Protein AF-A0A5C9EYQ1-F1 (afdb_monomer)

Nearest PDB structures (foldseek):
  6jx6-assembly1_A  TM=3.756E-01  e=1.906E+00  Homo sapiens
  8e2i-assembly1_F  TM=3.571E-01  e=3.758E+00  Homo sapiens
  8auw-assembly1_D  TM=3.024E-01  e=5.140E+00  Homo sapiens
  1i4d-assembly1_B  TM=2.210E-01  e=8.223E+00  Homo sapiens

pLDDT: mean 78.51, std 12.23, range [44.62, 94.31]

Secondary structure (DSSP, 8-state):
--HHHHHHHHHHHHHHHHHHHHHHHHHHHHHHHHS---HHHHHHHHHHHHHHHHHHHHHHHHHHHHHTS-TT-HHHHHHHHHHHHHHHHHHHHHHHHHHHHHHH---HHHHHHHHHHHHHHHHHHHHHHHHHHHHHHHHHHHHTT-

Mean predicted aligned error: 7.82 Å

Foldseek 3Di:
DPLVVLLCLLLVLLVVLLVLLVVLLVCLVVCVVPVVPPPVLSVVSNVLSVVSNVLSVVSNVLSVVLVPDPPVPPVVNLVSLVVVLVSLVVVVVSLVVLVVSLVVDPPPVSNVSSVVSSVSNVVSNVSSVVVNVVSVVVVVVVVVVD

Solvent-accessible surface area (backbone atoms only — not comparable to full-atom values): 7963 Å² total; per-residue (Å²): 128,56,74,64,59,48,43,52,50,53,40,53,51,26,52,49,47,31,53,53,24,51,51,49,38,54,48,36,56,51,37,42,73,74,67,68,40,56,66,68,58,36,48,52,54,40,53,52,26,50,50,46,35,54,54,24,52,48,51,38,53,57,49,55,52,57,72,72,53,66,84,87,47,62,72,57,56,56,54,54,52,50,50,54,48,54,54,45,63,65,47,52,63,50,51,55,52,52,53,56,53,52,75,72,54,87,52,66,69,60,42,52,55,53,51,51,45,51,52,52,51,51,51,52,47,52,55,46,52,53,50,47,51,53,52,56,53,54,53,54,60,60,66,76,75,114

Structure (mmCIF, N/CA/C/O backbone):
data_AF-A0A5C9EYQ1-F1
#
_entry.id   AF-A0A5C9EYQ1-F1
#
loop_
_atom_site.group_PDB
_atom_site.id
_atom_site.type_symbol
_atom_site.label_atom_id
_atom_site.label_alt_id
_atom_site.label_comp_id
_atom_site.label_asym_id
_atom_site.label_entity_id
_atom_site.label_seq_id
_atom_site.pdbx_PDB_ins_code
_atom_site.Cartn_x
_atom_site.Cartn_y
_atom_site.Cartn_z
_atom_site.occupancy
_atom_site.B_iso_or_equiv
_atom_site.auth_seq_id
_atom_site.auth_comp_id
_atom_site.auth_asym_id
_atom_site.auth_atom_id
_atom_site.pdbx_PDB_model_num
ATOM 1 N N . MET A 1 1 ? -14.417 -11.150 14.138 1.00 61.56 1 MET A N 1
ATOM 2 C CA . MET A 1 1 ? -12.998 -10.825 14.278 1.00 61.56 1 MET A CA 1
ATOM 3 C C . MET A 1 1 ? -12.874 -10.104 15.589 1.00 61.56 1 MET A C 1
ATOM 5 O O . MET A 1 1 ? -13.655 -9.184 15.842 1.00 61.56 1 MET A O 1
ATOM 9 N N . GLU A 1 2 ? -12.028 -10.625 16.456 1.00 71.62 2 GLU A N 1
ATOM 10 C CA . GLU A 1 2 ? -11.689 -9.948 17.701 1.00 71.62 2 GLU A CA 1
ATOM 11 C C . GLU A 1 2 ? -10.887 -8.677 17.379 1.00 71.62 2 GLU A C 1
ATOM 13 O O . GLU A 1 2 ? -10.361 -8.524 16.273 1.00 71.62 2 GLU A O 1
ATOM 18 N N . ALA A 1 3 ? -10.863 -7.706 18.297 1.00 69.50 3 ALA A N 1
ATOM 19 C CA . ALA A 1 3 ? -10.185 -6.433 18.041 1.00 69.50 3 ALA A CA 1
ATOM 20 C C . ALA A 1 3 ? -8.682 -6.634 17.779 1.00 69.50 3 ALA A C 1
ATOM 22 O O . ALA A 1 3 ? -8.123 -5.944 16.929 1.00 69.50 3 ALA A O 1
ATOM 23 N N . ASP A 1 4 ? -8.077 -7.614 18.447 1.00 74.25 4 ASP A N 1
ATOM 24 C CA . ASP A 1 4 ? -6.663 -7.955 18.305 1.00 74.25 4 ASP A CA 1
ATOM 25 C C . ASP A 1 4 ? -6.377 -8.595 16.935 1.00 74.25 4 ASP A C 1
ATOM 27 O O . ASP A 1 4 ? -5.466 -8.161 16.234 1.00 74.25 4 ASP A O 1
ATOM 31 N N . GLU A 1 5 ? -7.232 -9.520 16.476 1.00 80.81 5 GLU A N 1
ATOM 32 C CA . GLU A 1 5 ? -7.139 -10.120 15.134 1.00 80.81 5 GLU A CA 1
ATOM 33 C C . GLU A 1 5 ? -7.253 -9.068 14.014 1.00 80.81 5 GLU A C 1
ATOM 35 O O . GLU A 1 5 ? -6.543 -9.141 13.011 1.00 80.81 5 GLU A O 1
ATOM 40 N N . PHE A 1 6 ? -8.133 -8.066 14.170 1.00 83.38 6 PHE A N 1
ATOM 41 C CA . PHE A 1 6 ? -8.243 -6.950 13.219 1.00 83.38 6 PHE A CA 1
ATOM 42 C C . PHE A 1 6 ? -6.945 -6.150 13.148 1.00 83.38 6 PHE A C 1
ATOM 44 O O . PHE A 1 6 ? -6.462 -5.850 12.057 1.00 83.38 6 PHE A O 1
ATOM 51 N N . GLN A 1 7 ? -6.390 -5.806 14.311 1.00 82.94 7 GLN A N 1
ATOM 52 C CA . GLN A 1 7 ? -5.175 -5.008 14.398 1.00 82.94 7 GLN A CA 1
ATOM 53 C C . GLN A 1 7 ? -3.987 -5.738 13.778 1.00 82.94 7 GLN A C 1
ATOM 55 O O . GLN A 1 7 ? -3.274 -5.156 12.963 1.00 82.94 7 GLN A O 1
ATOM 60 N N . GLU A 1 8 ? -3.794 -7.011 14.121 1.00 87.00 8 GLU A N 1
ATOM 61 C CA . GLU A 1 8 ? -2.726 -7.827 13.548 1.00 87.00 8 GLU A CA 1
ATOM 62 C C . GLU A 1 8 ? -2.872 -7.953 12.032 1.00 87.00 8 GLU A C 1
ATOM 64 O O . GLU A 1 8 ? -1.889 -7.788 11.307 1.00 87.00 8 GLU A O 1
ATOM 69 N N . ALA A 1 9 ? -4.094 -8.160 11.532 1.00 87.81 9 ALA A N 1
ATOM 70 C CA . ALA A 1 9 ? -4.353 -8.241 10.101 1.00 87.81 9 ALA A CA 1
ATOM 71 C C . ALA A 1 9 ? -4.033 -6.920 9.382 1.00 87.81 9 ALA A C 1
ATOM 73 O O . ALA A 1 9 ? -3.313 -6.937 8.390 1.00 87.81 9 ALA A O 1
ATOM 74 N N . VAL A 1 10 ? -4.498 -5.770 9.885 1.00 90.06 10 VAL A N 1
ATOM 75 C CA . VAL A 1 10 ? -4.237 -4.460 9.257 1.00 90.06 10 VAL A CA 1
ATOM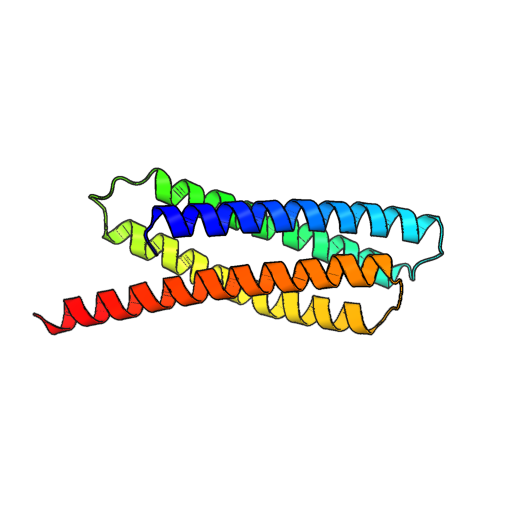 76 C C . VAL A 1 10 ? -2.753 -4.099 9.303 1.00 90.06 10 VAL A C 1
ATOM 78 O O . VAL A 1 10 ? -2.201 -3.657 8.293 1.00 90.06 10 VAL A O 1
ATOM 81 N N . VAL A 1 11 ? -2.082 -4.318 10.438 1.00 90.50 11 VAL A N 1
ATOM 82 C CA . VAL A 1 11 ? -0.651 -4.010 10.590 1.00 90.50 11 VAL A CA 1
ATOM 83 C C . VAL A 1 11 ? 0.197 -4.905 9.690 1.00 90.50 11 VAL A C 1
ATOM 85 O O . VAL A 1 11 ? 1.063 -4.398 8.978 1.00 90.50 11 VAL A O 1
ATOM 88 N N . SER A 1 12 ? -0.059 -6.216 9.679 1.00 92.94 12 SER A N 1
ATOM 89 C CA . SER A 1 12 ? 0.697 -7.160 8.845 1.00 92.94 12 SER A CA 1
ATOM 90 C C . SER A 1 12 ? 0.498 -6.901 7.353 1.00 92.94 12 SER A C 1
ATOM 92 O O . SER A 1 12 ? 1.483 -6.871 6.613 1.00 92.94 12 SER A O 1
ATOM 94 N N . LEU A 1 13 ? -0.736 -6.632 6.908 1.00 93.38 13 LEU A N 1
ATOM 95 C CA . LEU A 1 13 ? -0.993 -6.307 5.506 1.00 93.38 13 LEU A CA 1
ATOM 96 C C . LEU A 1 13 ? -0.338 -4.991 5.095 1.00 93.38 13 LEU A C 1
ATOM 98 O O . LEU A 1 13 ? 0.301 -4.929 4.050 1.00 93.38 13 LEU A O 1
ATOM 102 N N . SER A 1 14 ? -0.462 -3.953 5.924 1.00 93.56 14 SER A N 1
ATOM 103 C CA . SER A 1 14 ? 0.155 -2.651 5.656 1.00 93.56 14 SER A CA 1
ATOM 104 C C . SER A 1 14 ? 1.678 -2.773 5.575 1.00 93.56 14 SER A C 1
ATOM 106 O O . SER A 1 14 ? 2.307 -2.188 4.697 1.00 93.56 14 SER A O 1
ATOM 108 N N . PHE A 1 15 ? 2.288 -3.587 6.439 1.00 94.31 15 PHE A N 1
ATOM 109 C CA . PHE A 1 15 ? 3.722 -3.859 6.382 1.00 94.31 15 PHE A CA 1
ATOM 110 C C . PHE A 1 15 ? 4.128 -4.592 5.096 1.00 94.31 15 PHE A C 1
ATOM 112 O O . PHE A 1 15 ? 5.131 -4.247 4.472 1.00 94.31 15 PHE A O 1
ATOM 119 N N . LEU A 1 16 ? 3.327 -5.565 4.657 1.00 94.06 16 LEU A N 1
ATOM 120 C CA . LEU A 1 16 ? 3.561 -6.275 3.403 1.00 94.06 16 LEU A CA 1
ATOM 121 C C . LEU A 1 16 ? 3.453 -5.327 2.193 1.00 94.06 16 LEU A C 1
ATOM 123 O O . LEU A 1 16 ? 4.324 -5.350 1.326 1.00 94.06 16 LEU A O 1
ATOM 127 N N . ILE A 1 17 ? 2.447 -4.445 2.164 1.00 93.94 17 ILE A N 1
ATOM 128 C CA . ILE A 1 17 ? 2.286 -3.424 1.113 1.00 93.94 17 ILE A CA 1
ATOM 129 C C . ILE A 1 17 ? 3.507 -2.499 1.066 1.00 93.94 17 ILE A C 1
ATOM 131 O O . ILE A 1 17 ? 3.992 -2.196 -0.023 1.00 93.94 17 ILE A O 1
ATOM 135 N N . ILE A 1 18 ? 4.064 -2.105 2.218 1.00 94.06 18 ILE A N 1
ATOM 136 C CA . ILE A 1 18 ? 5.307 -1.317 2.279 1.00 94.06 18 ILE A CA 1
ATOM 137 C C . ILE A 1 18 ? 6.465 -2.071 1.618 1.00 94.06 18 ILE A C 1
ATOM 139 O O . ILE A 1 18 ? 7.159 -1.501 0.777 1.00 94.06 18 ILE A O 1
ATOM 143 N N . ILE A 1 19 ? 6.669 -3.349 1.956 1.00 93.44 19 ILE A N 1
ATOM 144 C CA . ILE A 1 19 ? 7.746 -4.162 1.367 1.00 93.44 19 ILE A CA 1
ATOM 145 C C . ILE A 1 19 ? 7.606 -4.223 -0.156 1.00 93.44 19 ILE A C 1
ATOM 147 O O . ILE A 1 19 ? 8.563 -3.932 -0.873 1.00 93.44 19 ILE A O 1
ATOM 151 N N . PHE A 1 20 ? 6.420 -4.567 -0.660 1.00 91.19 20 PHE A N 1
ATOM 152 C CA . PHE A 1 20 ? 6.199 -4.676 -2.102 1.00 91.19 20 PHE A CA 1
ATOM 153 C C . PHE A 1 20 ? 6.281 -3.318 -2.812 1.00 91.19 20 PHE A C 1
ATOM 155 O O . PHE A 1 20 ? 6.796 -3.254 -3.926 1.00 91.19 20 PHE A O 1
ATOM 162 N N . SER A 1 21 ? 5.882 -2.225 -2.156 1.00 93.81 21 SER A N 1
ATOM 163 C CA . SER A 1 21 ? 6.058 -0.864 -2.678 1.00 93.81 21 SER A CA 1
ATOM 164 C C . SER A 1 21 ? 7.538 -0.490 -2.787 1.00 93.81 21 SER A C 1
ATOM 166 O O . SER A 1 21 ? 7.957 0.074 -3.794 1.00 93.81 21 SER A O 1
ATOM 168 N N . PHE A 1 22 ? 8.367 -0.857 -1.805 1.00 92.88 22 PHE A N 1
ATOM 169 C CA . PHE A 1 22 ? 9.818 -0.667 -1.896 1.00 92.88 22 PHE A CA 1
ATOM 170 C C . PHE A 1 22 ? 10.451 -1.512 -3.002 1.00 92.88 22 PHE A C 1
ATOM 172 O O . PHE A 1 22 ? 11.289 -1.001 -3.744 1.00 92.88 22 PHE A O 1
ATOM 179 N N . ILE A 1 23 ? 10.039 -2.775 -3.153 1.00 91.56 23 ILE A N 1
ATOM 180 C CA . ILE A 1 23 ? 10.485 -3.623 -4.268 1.00 91.56 23 ILE A CA 1
ATOM 181 C C . ILE A 1 23 ? 10.130 -2.955 -5.599 1.00 91.56 23 ILE A C 1
ATOM 183 O O . ILE A 1 23 ? 10.984 -2.860 -6.479 1.00 91.56 23 ILE A O 1
ATOM 187 N N . LEU A 1 24 ? 8.908 -2.436 -5.732 1.00 90.00 24 LEU A N 1
ATOM 188 C CA . LEU A 1 24 ? 8.459 -1.760 -6.943 1.00 90.00 24 LEU A CA 1
ATOM 189 C C . LEU A 1 24 ? 9.247 -0.474 -7.216 1.00 90.00 24 LEU A C 1
ATOM 191 O O . LEU A 1 24 ? 9.630 -0.245 -8.359 1.00 90.00 24 LEU A O 1
ATOM 195 N N . ILE A 1 25 ? 9.574 0.318 -6.190 1.00 92.50 25 ILE A N 1
ATOM 196 C CA . ILE A 1 25 ? 10.458 1.490 -6.315 1.00 92.50 25 ILE A CA 1
ATOM 197 C C . ILE A 1 25 ? 11.825 1.079 -6.866 1.00 92.50 25 ILE A C 1
ATOM 199 O O . ILE A 1 25 ? 12.298 1.661 -7.842 1.00 92.50 25 ILE A O 1
ATOM 203 N N . VAL A 1 26 ? 12.453 0.064 -6.266 1.00 89.69 26 VAL A N 1
ATOM 204 C CA . VAL A 1 26 ? 13.776 -0.417 -6.688 1.00 89.69 26 VAL A CA 1
ATOM 205 C C . VAL A 1 26 ? 13.725 -0.929 -8.124 1.00 89.69 26 VAL A C 1
ATOM 207 O O . VAL A 1 26 ? 14.586 -0.572 -8.927 1.00 89.69 26 VAL A O 1
ATOM 210 N N . LEU A 1 27 ? 12.714 -1.726 -8.474 1.00 87.12 27 LEU A N 1
ATOM 211 C CA . LEU A 1 27 ? 12.523 -2.205 -9.840 1.00 87.12 27 LEU A CA 1
ATOM 212 C C . LEU A 1 27 ? 12.338 -1.040 -10.808 1.00 87.12 27 LEU A C 1
ATOM 214 O O . LEU A 1 27 ? 13.025 -0.982 -11.816 1.00 87.12 27 LEU A O 1
ATOM 218 N N . THR A 1 28 ? 11.489 -0.075 -10.477 1.00 88.00 28 THR A N 1
ATOM 219 C CA . THR A 1 28 ? 11.213 1.076 -11.340 1.00 88.00 28 THR A CA 1
ATOM 220 C C . THR A 1 28 ? 12.483 1.878 -11.624 1.00 88.00 28 THR A C 1
ATOM 222 O O . THR A 1 28 ? 12.774 2.170 -12.781 1.00 88.00 28 THR A O 1
ATOM 225 N N . VAL A 1 29 ? 13.301 2.162 -10.603 1.00 87.19 29 VAL A N 1
ATOM 226 C CA . VAL A 1 29 ? 14.581 2.874 -10.773 1.00 87.19 29 VAL A CA 1
ATOM 227 C C . VAL A 1 29 ? 15.552 2.081 -11.653 1.00 87.19 29 VAL A C 1
ATOM 229 O O . VAL A 1 29 ? 16.113 2.637 -12.595 1.00 87.19 29 VAL A O 1
ATOM 232 N N . ASN A 1 30 ? 15.724 0.780 -11.393 1.00 84.12 30 ASN A N 1
ATOM 233 C CA . ASN A 1 30 ? 16.635 -0.059 -12.177 1.00 84.12 30 ASN A CA 1
ATOM 234 C C . ASN A 1 30 ? 16.164 -0.223 -13.629 1.00 84.12 30 ASN A C 1
ATOM 236 O O . ASN A 1 30 ? 16.969 -0.125 -14.549 1.00 84.12 30 ASN A O 1
ATOM 240 N N . PHE A 1 31 ? 14.868 -0.437 -13.860 1.00 81.38 31 PHE A N 1
ATOM 241 C CA . PHE A 1 31 ? 14.325 -0.619 -15.206 1.00 81.38 31 PHE A CA 1
ATOM 242 C C . PHE A 1 31 ? 14.325 0.676 -16.020 1.00 81.38 31 PHE A C 1
ATOM 244 O O . PHE A 1 31 ? 14.600 0.622 -17.216 1.00 81.38 31 PHE A O 1
ATOM 251 N N . THR A 1 32 ? 14.127 1.830 -15.378 1.00 81.31 32 THR A N 1
ATOM 252 C CA . THR A 1 32 ? 14.292 3.138 -16.035 1.00 81.31 32 THR A CA 1
ATOM 253 C C . THR A 1 32 ? 15.734 3.352 -16.497 1.00 81.31 32 THR A C 1
ATOM 255 O O . THR A 1 32 ? 15.961 3.907 -17.563 1.00 81.31 32 THR A O 1
ATOM 258 N N . GLN A 1 33 ? 16.723 2.884 -15.729 1.00 78.06 33 GLN A N 1
ATOM 259 C CA . GLN A 1 33 ? 18.138 3.045 -16.080 1.00 78.06 33 GLN A CA 1
ATOM 260 C C . GLN A 1 33 ? 18.654 2.011 -17.092 1.00 78.06 33 GLN A C 1
ATOM 262 O O . GLN A 1 33 ? 19.551 2.325 -17.868 1.00 78.06 33 GLN A O 1
ATOM 267 N N . ILE A 1 34 ? 18.137 0.778 -17.060 1.00 76.88 34 ILE A N 1
ATOM 268 C CA . ILE A 1 34 ? 18.695 -0.359 -17.814 1.00 76.88 34 ILE A CA 1
ATOM 269 C C . ILE A 1 34 ? 17.900 -0.662 -19.089 1.00 76.88 34 ILE A C 1
ATOM 271 O O . ILE A 1 34 ? 18.489 -1.045 -20.097 1.00 76.88 34 ILE A O 1
ATOM 275 N N . PHE A 1 35 ? 16.573 -0.528 -19.046 1.00 68.00 35 PHE A N 1
ATOM 276 C CA . PHE A 1 35 ? 15.667 -1.032 -20.086 1.00 68.00 35 PHE A CA 1
ATOM 277 C C . PHE A 1 35 ? 14.871 0.068 -20.793 1.00 68.00 35 PHE A C 1
ATOM 279 O O . PHE A 1 35 ? 13.922 -0.257 -21.504 1.00 68.00 35 PHE A 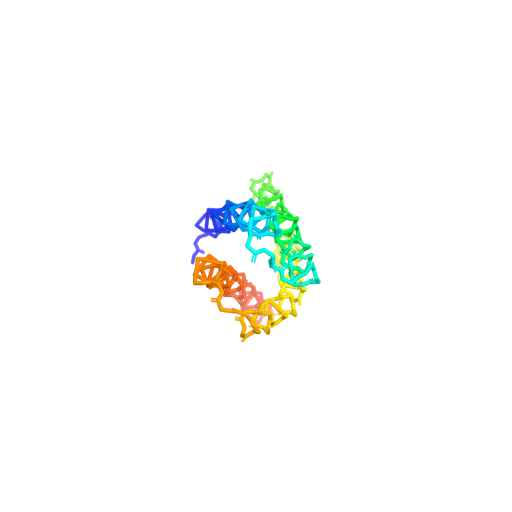O 1
ATOM 286 N N . ASP A 1 36 ? 15.259 1.331 -20.588 1.00 71.81 36 ASP A N 1
ATOM 287 C CA . ASP A 1 36 ? 14.648 2.515 -21.205 1.00 71.81 36 ASP A CA 1
ATOM 288 C C . ASP A 1 36 ? 13.117 2.543 -21.020 1.00 71.81 36 ASP A C 1
ATOM 290 O O . ASP A 1 36 ? 12.354 2.831 -21.942 1.00 71.81 36 ASP A O 1
ATOM 294 N N . LEU A 1 37 ? 12.671 2.179 -19.806 1.00 72.62 37 LEU A N 1
ATOM 295 C CA . LEU A 1 37 ? 11.275 2.296 -19.378 1.00 72.62 37 LEU A CA 1
ATOM 296 C C . LEU A 1 37 ? 10.775 3.707 -19.710 1.00 72.62 37 LEU A C 1
ATOM 298 O O . LEU A 1 37 ? 11.487 4.674 -19.421 1.00 72.62 37 LEU A O 1
ATOM 302 N N . GLU A 1 38 ? 9.566 3.840 -20.271 1.00 79.19 38 GLU A N 1
ATOM 303 C CA . GLU A 1 38 ? 9.030 5.154 -20.629 1.00 79.19 38 GLU A CA 1
ATOM 304 C C . GLU A 1 38 ? 9.111 6.070 -19.396 1.00 79.19 38 GLU A C 1
ATOM 306 O O . GLU A 1 38 ? 8.529 5.781 -18.349 1.00 79.19 38 GLU A O 1
ATOM 311 N N . VAL A 1 39 ? 9.878 7.163 -19.490 1.00 75.56 39 VAL A N 1
ATOM 312 C CA . VAL A 1 39 ? 10.256 7.983 -18.322 1.00 75.56 39 VAL A CA 1
ATOM 313 C C . VAL A 1 39 ? 9.025 8.443 -17.535 1.00 75.56 39 VAL A C 1
ATOM 315 O O . VAL A 1 39 ? 9.041 8.458 -16.305 1.00 75.56 39 VAL A O 1
ATOM 318 N N . ASN A 1 40 ? 7.935 8.753 -18.239 1.00 80.62 40 ASN A N 1
ATOM 319 C CA . ASN A 1 40 ? 6.662 9.134 -17.631 1.00 80.62 40 ASN A CA 1
ATOM 320 C C . ASN A 1 40 ? 6.032 7.974 -16.844 1.00 80.62 40 ASN A C 1
ATOM 322 O O . ASN A 1 40 ? 5.612 8.162 -15.706 1.00 80.62 40 ASN A O 1
ATOM 326 N N . PHE A 1 41 ? 6.023 6.766 -17.413 1.00 80.75 41 PHE A N 1
ATOM 327 C CA . PHE A 1 41 ? 5.487 5.569 -16.765 1.00 80.75 41 PHE A CA 1
ATOM 328 C C . PHE A 1 41 ? 6.292 5.189 -15.514 1.00 80.75 41 PHE A C 1
ATOM 330 O O . PHE A 1 41 ? 5.721 4.928 -14.452 1.00 80.75 41 PHE A O 1
ATOM 337 N N . GLY A 1 42 ? 7.625 5.238 -15.599 1.00 82.88 42 GLY A N 1
ATOM 338 C CA . GLY A 1 42 ? 8.496 5.013 -14.447 1.00 82.88 42 GLY A CA 1
ATOM 339 C C . GLY A 1 42 ? 8.256 6.025 -13.322 1.00 82.88 42 GLY A C 1
ATOM 340 O O . GLY A 1 42 ? 8.161 5.659 -12.151 1.00 82.88 42 GLY A O 1
ATOM 341 N N . GLN A 1 43 ? 8.085 7.306 -13.655 1.00 86.69 43 GLN A N 1
ATOM 342 C CA . GLN A 1 43 ? 7.764 8.334 -12.661 1.00 86.69 43 GLN A CA 1
ATOM 343 C C . GLN A 1 43 ? 6.393 8.109 -12.007 1.00 86.69 43 GLN A C 1
ATOM 345 O O . GLN A 1 43 ? 6.278 8.230 -10.786 1.00 86.69 43 GLN A O 1
ATOM 350 N N . GLU A 1 44 ? 5.373 7.737 -12.784 1.00 86.06 44 GLU A N 1
ATOM 351 C CA . GLU A 1 44 ? 4.034 7.423 -12.272 1.00 86.06 44 GLU A CA 1
ATOM 352 C C . GLU A 1 44 ? 4.068 6.254 -11.274 1.00 86.06 44 GLU A C 1
ATOM 354 O O . GLU A 1 44 ? 3.562 6.384 -10.155 1.00 86.06 44 GLU A O 1
ATOM 359 N N . LEU A 1 45 ? 4.725 5.141 -11.624 1.00 86.38 45 LEU A N 1
ATOM 360 C CA . LEU A 1 45 ? 4.878 3.981 -10.735 1.00 86.38 45 LEU A CA 1
ATOM 361 C C . LEU A 1 45 ? 5.641 4.318 -9.453 1.00 86.38 45 LEU A C 1
ATOM 363 O O . LEU A 1 45 ? 5.269 3.870 -8.362 1.00 86.38 45 LEU A O 1
ATOM 367 N N . PHE A 1 46 ? 6.695 5.122 -9.568 1.00 89.38 46 PHE A N 1
ATOM 368 C CA . PHE A 1 46 ? 7.486 5.558 -8.425 1.00 89.38 46 PHE A CA 1
ATOM 369 C C . PHE A 1 46 ? 6.646 6.396 -7.451 1.00 89.38 46 PHE A C 1
ATOM 371 O O . PHE A 1 46 ? 6.623 6.113 -6.250 1.00 89.38 46 PHE A O 1
ATOM 378 N N . ILE A 1 47 ? 5.902 7.383 -7.962 1.00 89.06 47 ILE A N 1
ATOM 379 C CA . ILE A 1 47 ? 5.022 8.236 -7.150 1.00 89.06 47 ILE A CA 1
ATOM 380 C C . ILE A 1 47 ? 3.937 7.397 -6.468 1.00 89.06 47 ILE A C 1
ATOM 382 O O . ILE A 1 47 ? 3.699 7.559 -5.270 1.00 89.06 47 ILE A O 1
ATOM 386 N N . LEU A 1 48 ? 3.307 6.465 -7.188 1.00 88.06 48 LEU A N 1
ATOM 3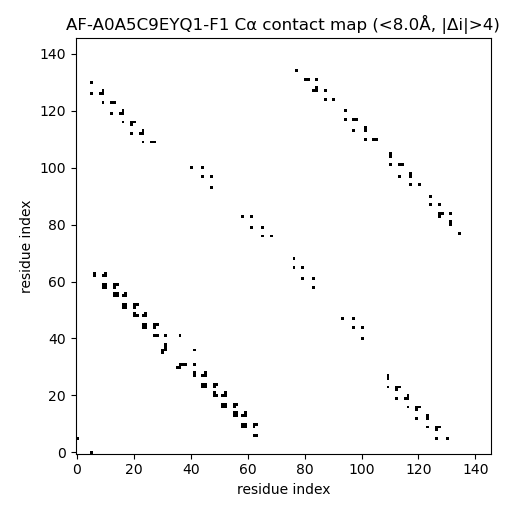87 C CA . LEU A 1 48 ? 2.268 5.607 -6.613 1.00 88.06 48 LEU A CA 1
ATOM 388 C C . LEU A 1 48 ? 2.795 4.707 -5.505 1.00 88.06 48 LEU A C 1
ATOM 390 O O . LEU A 1 48 ? 2.133 4.556 -4.479 1.00 88.06 48 LEU A O 1
ATOM 394 N N . SER A 1 49 ? 3.997 4.166 -5.684 1.00 90.44 49 SER A N 1
ATOM 395 C CA . SER A 1 49 ? 4.652 3.341 -4.673 1.00 90.44 49 SER A CA 1
ATOM 396 C C . SER A 1 49 ? 4.980 4.148 -3.412 1.00 90.44 49 SER A C 1
ATOM 398 O O . SER A 1 49 ? 4.812 3.654 -2.299 1.00 90.44 49 SER A O 1
ATOM 400 N N . ILE A 1 50 ? 5.380 5.418 -3.558 1.00 92.38 50 ILE A N 1
ATOM 401 C CA . ILE A 1 50 ? 5.560 6.327 -2.415 1.00 92.38 50 ILE A CA 1
ATOM 402 C C . ILE A 1 50 ? 4.233 6.560 -1.693 1.00 92.38 50 ILE A C 1
ATOM 404 O O . ILE A 1 50 ? 4.188 6.489 -0.464 1.00 92.38 50 ILE A O 1
ATOM 408 N N . ILE A 1 51 ? 3.152 6.820 -2.434 1.00 90.62 51 ILE A N 1
ATOM 409 C CA . ILE A 1 51 ? 1.822 7.014 -1.845 1.00 90.62 51 ILE A CA 1
ATOM 410 C C . ILE A 1 51 ? 1.403 5.767 -1.058 1.00 90.62 51 ILE A C 1
ATOM 412 O O . ILE A 1 51 ? 0.948 5.897 0.078 1.00 90.62 51 ILE A O 1
ATOM 416 N N . ASN A 1 52 ? 1.643 4.569 -1.595 1.00 90.00 52 ASN A N 1
ATOM 417 C CA . ASN A 1 52 ? 1.360 3.317 -0.898 1.00 90.00 52 ASN A CA 1
ATOM 418 C C . ASN A 1 52 ? 2.143 3.158 0.397 1.00 90.00 52 ASN A C 1
ATOM 420 O O . ASN A 1 52 ? 1.561 2.785 1.419 1.00 90.00 52 ASN A O 1
ATOM 424 N N . CYS A 1 53 ? 3.433 3.497 0.392 1.00 91.81 53 CYS A N 1
ATOM 425 C CA . CYS A 1 53 ? 4.226 3.526 1.615 1.00 91.81 53 CYS A CA 1
ATOM 426 C C . CYS A 1 53 ? 3.624 4.490 2.647 1.00 91.81 53 CYS A C 1
ATOM 428 O O . CYS A 1 53 ? 3.433 4.108 3.801 1.00 91.81 53 CYS A O 1
ATOM 430 N N . LEU A 1 54 ? 3.283 5.719 2.246 1.00 91.88 54 LEU A N 1
ATOM 431 C CA . LEU A 1 54 ? 2.735 6.733 3.152 1.00 91.88 54 LEU A CA 1
ATOM 432 C C . LEU A 1 54 ? 1.379 6.324 3.739 1.00 91.88 54 LEU A C 1
ATOM 434 O O . LEU A 1 54 ? 1.179 6.437 4.950 1.00 91.88 54 LEU A O 1
ATOM 438 N N . LEU A 1 55 ? 0.462 5.819 2.911 1.00 88.56 55 LEU A N 1
ATOM 439 C CA . LEU A 1 55 ? -0.855 5.377 3.368 1.00 88.56 55 LEU A CA 1
ATOM 440 C C . LEU A 1 55 ? -0.756 4.137 4.265 1.00 88.56 55 LEU A C 1
ATOM 442 O O . LEU A 1 55 ? -1.434 4.060 5.287 1.00 88.56 55 LEU A O 1
ATOM 446 N N . SER A 1 56 ? 0.129 3.197 3.939 1.00 90.69 56 SER A N 1
ATOM 447 C CA . SER A 1 56 ? 0.354 2.008 4.767 1.00 90.69 56 SER A CA 1
ATOM 448 C C . SER A 1 56 ? 0.967 2.365 6.124 1.00 90.69 56 SER A C 1
ATOM 450 O O . SER A 1 56 ? 0.542 1.839 7.151 1.00 90.69 56 SER A O 1
ATOM 452 N N . ILE A 1 57 ? 1.916 3.309 6.165 1.00 91.62 57 ILE A N 1
ATOM 453 C CA . ILE A 1 57 ? 2.455 3.849 7.424 1.00 91.62 57 ILE A CA 1
ATOM 454 C C . ILE A 1 57 ? 1.341 4.512 8.238 1.00 91.62 57 ILE A C 1
ATOM 456 O O . ILE A 1 57 ? 1.253 4.292 9.447 1.00 91.62 57 ILE A O 1
ATOM 460 N N . TYR A 1 58 ? 0.478 5.298 7.590 1.00 90.19 58 TYR A N 1
ATOM 461 C CA . TYR A 1 58 ? -0.669 5.917 8.248 1.00 90.19 58 TYR A CA 1
ATOM 462 C C . TYR A 1 58 ? -1.586 4.870 8.899 1.00 90.19 58 TYR A C 1
ATOM 464 O O . TYR A 1 58 ? -1.917 5.018 10.077 1.00 90.19 58 TYR A O 1
ATOM 472 N N . PHE A 1 59 ? -1.930 3.788 8.188 1.00 87.69 59 PHE A N 1
ATOM 473 C CA . PHE A 1 59 ? -2.739 2.705 8.753 1.00 87.69 59 PHE A CA 1
ATOM 474 C C . PHE A 1 59 ? -2.055 2.022 9.936 1.00 87.69 59 PHE A C 1
ATOM 476 O O . PHE A 1 59 ? -2.685 1.845 10.973 1.00 87.69 59 PHE A O 1
ATOM 483 N N . ILE A 1 60 ? -0.755 1.721 9.847 1.00 88.56 60 ILE A N 1
ATOM 484 C CA . ILE A 1 60 ? -0.008 1.146 10.976 1.00 88.56 60 ILE A CA 1
ATOM 485 C C . ILE A 1 60 ? -0.085 2.063 12.204 1.00 88.56 60 ILE A C 1
ATOM 487 O O . ILE A 1 60 ? -0.365 1.593 13.306 1.00 88.56 60 ILE A O 1
ATOM 491 N N . ILE A 1 61 ? 0.149 3.368 12.036 1.00 87.75 61 ILE A N 1
ATOM 492 C CA . ILE A 1 61 ? 0.127 4.330 13.147 1.00 87.75 61 ILE A CA 1
ATOM 493 C C . ILE A 1 61 ? -1.266 4.409 13.777 1.00 87.75 61 ILE A C 1
ATOM 495 O O . ILE A 1 61 ? -1.381 4.349 15.004 1.00 87.75 61 ILE A O 1
ATOM 499 N N . GLU A 1 62 ? -2.313 4.546 12.962 1.00 83.06 62 GLU A N 1
ATOM 500 C CA . GLU A 1 62 ? -3.683 4.691 13.461 1.00 83.06 62 GLU A CA 1
ATOM 501 C C . GLU A 1 62 ? -4.143 3.405 14.166 1.00 83.06 62 GLU A C 1
ATOM 503 O O . GLU A 1 62 ? -4.631 3.467 15.296 1.00 83.06 62 GLU A O 1
ATOM 508 N N . THR A 1 63 ? -3.858 2.232 13.597 1.00 82.94 63 THR A N 1
ATOM 509 C CA . THR A 1 63 ? -4.210 0.941 14.198 1.00 82.94 63 THR A CA 1
ATOM 510 C C . THR A 1 63 ? -3.432 0.671 15.495 1.00 82.94 63 THR A C 1
ATOM 512 O O . THR A 1 63 ? -4.014 0.232 16.490 1.00 82.94 63 THR A O 1
ATOM 515 N N . LEU A 1 64 ? -2.135 1.001 15.563 1.00 82.06 64 LEU A N 1
ATOM 516 C CA . LEU A 1 64 ? -1.350 0.884 16.802 1.00 82.06 64 LEU A CA 1
ATOM 517 C C . LEU A 1 64 ? -1.812 1.861 17.890 1.00 82.06 64 LEU A C 1
ATOM 519 O O . LEU A 1 64 ? -1.687 1.566 19.083 1.00 82.06 64 LEU A O 1
ATOM 523 N N . ARG A 1 65 ? -2.352 3.024 17.509 1.00 76.75 65 ARG A N 1
ATOM 524 C CA . ARG A 1 65 ? -2.931 3.981 18.458 1.00 76.75 65 ARG A CA 1
ATOM 525 C C . ARG A 1 65 ? -4.158 3.399 19.158 1.00 76.75 65 ARG A C 1
ATOM 527 O O . ARG A 1 65 ? -4.317 3.633 20.354 1.00 76.75 65 ARG A O 1
ATOM 534 N N . ILE A 1 66 ? -4.968 2.601 18.456 1.00 68.38 66 ILE A N 1
ATOM 535 C CA . ILE A 1 66 ? -6.140 1.918 19.029 1.00 68.38 66 ILE A CA 1
ATOM 536 C C . ILE A 1 66 ? -5.720 0.961 20.154 1.00 68.38 66 ILE A C 1
ATOM 538 O O . ILE A 1 66 ? -6.379 0.920 21.188 1.00 68.38 66 ILE A O 1
ATOM 542 N N . ARG A 1 67 ? -4.585 0.261 20.016 1.00 64.56 67 ARG A N 1
ATOM 543 C CA . ARG A 1 67 ? -4.061 -0.667 21.039 1.00 64.56 67 ARG A CA 1
ATOM 544 C C . ARG A 1 67 ? -3.734 0.005 22.378 1.00 64.56 67 ARG A C 1
ATOM 546 O O . ARG A 1 67 ? -3.774 -0.646 23.416 1.00 64.56 67 ARG A O 1
ATOM 553 N N . LYS A 1 68 ? -3.376 1.294 22.369 1.00 58.56 68 LYS A N 1
ATOM 554 C CA . LYS A 1 68 ? -2.992 2.040 23.582 1.00 58.56 68 LYS A CA 1
ATOM 555 C C . LYS A 1 68 ? -4.181 2.633 24.343 1.00 58.56 68 LYS A C 1
ATOM 557 O O . LYS A 1 68 ? -3.979 3.126 25.450 1.00 58.56 68 LYS A O 1
ATOM 562 N N . LEU A 1 69 ? -5.385 2.625 23.769 1.00 55.16 69 LEU A N 1
ATOM 563 C CA . LEU A 1 69 ? -6.572 3.175 24.422 1.00 55.16 69 LEU A CA 1
ATOM 564 C C . LEU A 1 69 ? -7.186 2.117 25.357 1.00 55.16 69 LEU A C 1
ATOM 566 O O . LEU A 1 69 ? -7.495 1.016 24.898 1.00 55.16 69 LEU A O 1
ATOM 570 N N . PRO A 1 70 ? -7.361 2.405 26.661 1.00 45.81 70 PRO A N 1
ATOM 571 C CA . PRO A 1 70 ? -7.998 1.470 27.579 1.00 45.81 70 PRO A CA 1
ATOM 572 C C . PRO A 1 70 ? -9.452 1.212 27.158 1.00 45.81 70 PRO A C 1
ATOM 574 O O . PRO A 1 70 ? -10.212 2.140 26.884 1.00 45.81 70 PRO A O 1
ATOM 577 N N . LEU A 1 71 ? -9.846 -0.068 27.155 1.00 52.12 71 LEU A N 1
ATOM 578 C CA . LEU A 1 71 ? -11.170 -0.589 26.767 1.00 52.12 71 LEU A CA 1
ATOM 579 C C . LEU A 1 71 ? -12.375 0.074 27.475 1.00 52.12 71 LEU A C 1
ATOM 581 O O . LEU A 1 71 ? -13.511 -0.135 27.057 1.00 52.12 71 LEU A O 1
ATOM 585 N N . SER A 1 72 ? -12.158 0.876 28.524 1.00 44.62 72 SER A N 1
ATOM 586 C CA . SER A 1 72 ? -13.211 1.642 29.203 1.00 44.62 72 SER A CA 1
ATOM 587 C C . SER A 1 72 ? -13.734 2.836 28.392 1.00 44.62 72 SER A C 1
ATOM 589 O O . SER A 1 72 ? -14.823 3.320 28.681 1.00 44.62 72 SER A O 1
ATOM 591 N N . GLU A 1 73 ? -13.015 3.299 27.364 1.00 47.47 73 GLU A N 1
ATOM 592 C CA . GLU A 1 73 ? -13.453 4.379 26.466 1.00 47.47 73 GLU A CA 1
ATOM 593 C C . GLU A 1 73 ? -13.998 3.830 25.133 1.00 47.47 73 GLU A C 1
ATOM 595 O O . GLU A 1 73 ? -13.465 4.087 24.050 1.00 47.47 73 GLU A O 1
ATOM 600 N N . ASN A 1 74 ? -15.095 3.069 25.189 1.00 51.31 74 ASN A N 1
ATOM 601 C CA . ASN A 1 74 ? -15.772 2.539 23.993 1.00 51.31 74 ASN A CA 1
ATOM 602 C C . ASN A 1 74 ? -16.186 3.630 22.979 1.00 51.31 74 ASN A C 1
ATOM 604 O O . ASN A 1 74 ? -16.301 3.354 21.781 1.00 51.31 74 ASN A O 1
ATOM 608 N N . GLU A 1 75 ? -16.370 4.879 23.419 1.00 53.62 75 GLU A N 1
ATOM 609 C CA . GLU A 1 75 ? -16.697 5.999 22.529 1.00 53.62 75 GLU A CA 1
ATOM 610 C C . GLU A 1 75 ? -15.527 6.396 21.613 1.00 53.62 75 GLU A C 1
ATOM 612 O O . GLU A 1 75 ? -15.743 6.665 20.425 1.00 53.62 75 GLU A O 1
ATOM 617 N N . ASN A 1 76 ? -14.286 6.348 22.114 1.00 53.09 76 ASN A N 1
ATOM 618 C CA . ASN A 1 76 ? -13.100 6.731 21.344 1.00 53.09 76 ASN A CA 1
ATOM 619 C C . ASN A 1 76 ? -12.741 5.685 20.280 1.00 53.09 76 ASN A C 1
ATOM 621 O O . ASN A 1 76 ? -12.414 6.053 19.151 1.00 53.09 76 ASN A O 1
ATOM 625 N N . ILE A 1 77 ? -12.911 4.391 20.581 1.00 57.34 77 ILE A N 1
ATOM 626 C CA . ILE A 1 77 ? -12.634 3.284 19.645 1.00 57.34 77 ILE A CA 1
ATOM 627 C C . ILE A 1 77 ? -13.533 3.372 18.395 1.00 57.34 77 ILE A C 1
ATOM 629 O O . ILE A 1 77 ? -13.077 3.136 17.274 1.00 57.34 77 ILE A O 1
ATOM 633 N N . SER A 1 78 ? -14.802 3.771 18.553 1.00 59.25 78 SER A N 1
ATOM 634 C CA . SER A 1 78 ? -15.716 4.016 17.422 1.00 59.25 78 SER A CA 1
ATOM 635 C C . SER A 1 78 ? -15.243 5.178 16.532 1.00 59.25 78 SER A C 1
ATOM 637 O O . SER A 1 78 ? -15.411 5.131 15.312 1.00 59.25 78 SER A O 1
ATOM 639 N N . GLY A 1 79 ? -14.656 6.228 17.117 1.00 61.66 79 GLY A N 1
ATOM 640 C CA . GLY A 1 79 ? -14.139 7.383 16.378 1.00 61.66 79 GLY A CA 1
ATOM 641 C C . GLY A 1 79 ? -12.927 7.042 15.511 1.00 61.66 79 GLY A C 1
ATOM 642 O O . GLY A 1 79 ? -12.885 7.417 14.339 1.00 61.66 79 GLY A O 1
ATOM 643 N N . THR A 1 80 ? -11.971 6.288 16.055 1.00 62.25 80 THR A N 1
ATOM 644 C CA . THR A 1 80 ? -10.747 5.885 15.342 1.00 62.25 80 THR A CA 1
ATOM 645 C C . THR A 1 80 ? -11.059 4.932 14.192 1.00 62.25 80 THR A C 1
ATOM 647 O O . THR A 1 80 ? -10.646 5.179 13.061 1.00 62.25 80 THR A O 1
ATOM 650 N N . LYS A 1 81 ? -11.906 3.921 14.428 1.00 65.81 81 LYS A N 1
ATOM 651 C CA . LYS A 1 81 ? -12.313 2.982 13.373 1.00 65.81 81 LY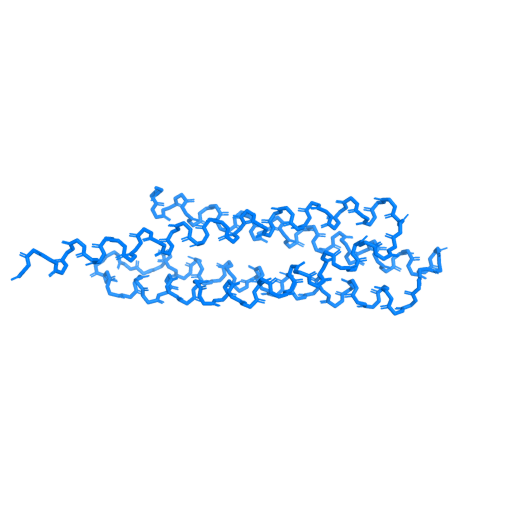S A CA 1
ATOM 652 C C . LYS A 1 81 ? -13.086 3.667 12.238 1.00 65.81 81 LYS A C 1
ATOM 654 O O . LYS A 1 81 ? -12.915 3.304 11.083 1.00 65.81 81 LYS A O 1
ATOM 659 N N . LYS A 1 82 ? -13.878 4.712 12.527 1.00 66.50 82 LYS A N 1
ATOM 660 C CA . LYS A 1 82 ? -14.511 5.548 11.486 1.00 66.50 82 LYS A CA 1
ATOM 661 C C . LYS A 1 82 ? -13.502 6.331 10.643 1.00 66.50 82 LYS A C 1
ATOM 663 O O . LYS A 1 82 ? -13.747 6.530 9.456 1.00 66.50 82 LYS A O 1
ATOM 668 N N . ARG A 1 83 ? -12.400 6.807 11.237 1.00 71.12 83 ARG A N 1
ATOM 669 C CA . ARG A 1 83 ? -11.336 7.506 10.493 1.00 71.12 83 ARG A CA 1
ATOM 670 C C . ARG A 1 83 ? -10.624 6.551 9.541 1.00 71.12 83 ARG A C 1
ATOM 672 O O . ARG A 1 83 ? -10.426 6.922 8.390 1.00 71.12 83 ARG A O 1
ATOM 679 N N . GLU A 1 84 ? -10.353 5.319 9.973 1.00 70.12 84 GLU A N 1
ATOM 680 C CA . GLU A 1 84 ? -9.813 4.262 9.103 1.00 70.12 84 GLU A CA 1
ATOM 681 C C . GLU A 1 84 ? -10.764 3.958 7.926 1.00 70.12 84 GLU A C 1
ATOM 683 O O . GLU A 1 84 ? -10.317 3.886 6.781 1.00 70.12 84 GLU A O 1
ATOM 688 N N . SER A 1 85 ? -12.084 3.892 8.161 1.00 70.12 85 SER A N 1
ATOM 689 C CA . SER A 1 85 ? -13.082 3.724 7.088 1.00 70.12 85 SER A CA 1
ATOM 690 C C . SER A 1 85 ? -13.054 4.854 6.056 1.00 70.12 85 SER A C 1
ATOM 692 O O . SER A 1 85 ? -13.216 4.612 4.862 1.00 70.12 85 SER A O 1
ATOM 694 N N . ILE A 1 86 ? -12.885 6.101 6.507 1.00 72.56 86 ILE A N 1
ATOM 695 C CA . ILE A 1 86 ? -12.832 7.272 5.622 1.00 72.56 86 ILE A CA 1
ATOM 696 C C . ILE A 1 86 ? -11.507 7.298 4.856 1.00 72.56 86 ILE A C 1
ATOM 698 O O . ILE A 1 86 ? -11.501 7.609 3.669 1.00 72.56 86 ILE A O 1
ATOM 702 N N . ALA A 1 87 ? -10.396 6.928 5.496 1.00 73.38 87 ALA A N 1
ATOM 703 C CA . ALA A 1 87 ? -9.094 6.836 4.841 1.00 73.38 87 ALA A CA 1
ATOM 704 C C . ALA A 1 87 ? -9.106 5.834 3.672 1.00 73.38 87 ALA A C 1
ATOM 706 O O . ALA A 1 87 ? -8.522 6.104 2.626 1.00 73.38 87 ALA A O 1
ATOM 707 N N . VAL A 1 88 ? -9.854 4.731 3.794 1.00 77.19 88 VAL A N 1
ATOM 708 C CA . VAL A 1 88 ? -10.047 3.760 2.702 1.00 77.19 88 VAL A CA 1
ATOM 709 C C . VAL A 1 88 ? -10.706 4.365 1.460 1.00 77.19 88 VAL A C 1
ATOM 711 O O . VAL A 1 88 ? -10.390 3.948 0.347 1.00 77.19 88 VAL A O 1
ATOM 714 N N . LEU A 1 89 ? -11.557 5.386 1.597 1.00 72.88 89 LEU A N 1
ATOM 715 C CA . LEU A 1 89 ? -12.160 6.054 0.435 1.00 72.88 89 LEU A CA 1
ATOM 716 C C . LEU A 1 89 ? -11.121 6.772 -0.433 1.00 72.88 89 LEU A C 1
ATOM 718 O O . LEU A 1 89 ? -11.322 6.879 -1.638 1.00 72.88 89 LEU A O 1
ATOM 722 N N . PHE A 1 90 ? -10.006 7.220 0.149 1.00 72.88 90 PHE A N 1
ATOM 723 C CA . PHE A 1 90 ? -8.885 7.791 -0.605 1.00 72.88 90 PHE A CA 1
ATOM 724 C C . PHE A 1 90 ? -8.019 6.717 -1.275 1.00 72.88 90 PHE A C 1
ATOM 726 O O . PHE A 1 90 ? -7.334 7.003 -2.253 1.00 72.88 90 PHE A O 1
ATOM 733 N N . PHE A 1 91 ? -8.087 5.479 -0.785 1.00 72.38 91 PHE A N 1
ATOM 734 C CA . PHE A 1 91 ? -7.344 4.336 -1.309 1.00 72.38 91 PHE A CA 1
ATOM 735 C C . PHE A 1 91 ? -7.980 3.766 -2.592 1.00 72.38 91 PHE A C 1
ATOM 737 O O . PHE A 1 91 ? -7.280 3.310 -3.490 1.00 72.38 91 PHE A O 1
ATOM 744 N N . ILE A 1 92 ? -9.310 3.845 -2.728 1.00 73.25 92 ILE A N 1
ATOM 745 C CA . ILE A 1 92 ? -10.042 3.292 -3.885 1.00 73.25 92 ILE A CA 1
ATOM 746 C C . ILE A 1 92 ? -9.655 3.968 -5.221 1.00 73.25 92 ILE A C 1
ATOM 748 O O . ILE A 1 92 ? -9.332 3.244 -6.164 1.00 73.25 92 ILE A O 1
ATOM 752 N N . PRO A 1 93 ? -9.646 5.314 -5.355 1.00 72.44 93 PRO A N 1
ATOM 753 C CA . PRO A 1 93 ? -9.218 5.970 -6.594 1.00 72.44 93 PRO A CA 1
ATOM 754 C C . PRO A 1 93 ? -7.764 5.664 -6.961 1.00 72.44 93 PRO A C 1
ATOM 756 O O . PRO A 1 93 ? -7.442 5.553 -8.143 1.00 72.44 93 PRO A O 1
ATOM 759 N N . HIS A 1 94 ? -6.900 5.507 -5.953 1.00 76.75 94 HIS A N 1
ATOM 760 C CA . HIS A 1 94 ? -5.492 5.162 -6.138 1.00 76.75 94 HIS A CA 1
ATOM 761 C C . HIS A 1 94 ? -5.338 3.757 -6.738 1.00 76.75 94 HIS A C 1
ATOM 763 O O . HIS A 1 94 ? -4.697 3.629 -7.779 1.00 76.75 94 HIS A O 1
ATOM 769 N N . ILE A 1 95 ? -6.028 2.746 -6.194 1.00 75.81 95 ILE A N 1
ATOM 770 C CA . ILE A 1 95 ? -6.039 1.384 -6.759 1.00 75.81 95 ILE A CA 1
ATOM 771 C C . ILE A 1 95 ? -6.517 1.385 -8.213 1.00 75.81 95 ILE A C 1
ATOM 773 O O . ILE A 1 95 ? -5.924 0.727 -9.066 1.00 75.8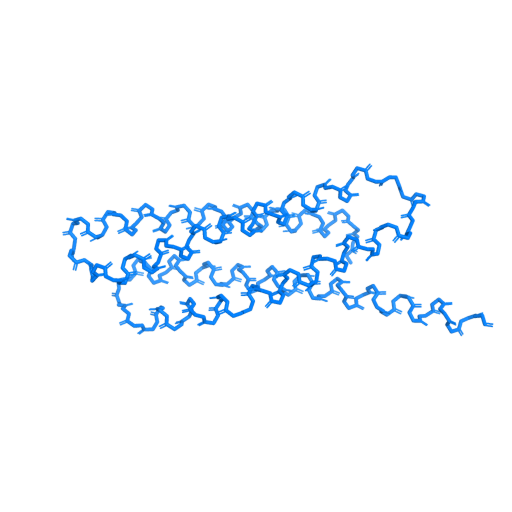1 95 ILE A O 1
ATOM 777 N N . ILE A 1 96 ? -7.594 2.120 -8.516 1.00 74.75 96 ILE A N 1
ATOM 778 C CA . ILE A 1 96 ? -8.136 2.189 -9.881 1.00 74.75 96 ILE A CA 1
ATOM 779 C C . ILE A 1 96 ? -7.090 2.763 -10.842 1.00 74.75 96 ILE A C 1
ATOM 781 O O . ILE A 1 96 ? -6.880 2.216 -11.924 1.00 74.75 96 ILE A O 1
ATOM 785 N N . TYR A 1 97 ? -6.406 3.833 -10.438 1.00 75.88 97 TYR A N 1
ATOM 786 C CA . TYR A 1 97 ? -5.340 4.433 -11.232 1.00 75.88 97 TYR A CA 1
ATOM 787 C C . TYR A 1 97 ? -4.154 3.476 -11.423 1.00 75.88 97 TYR A C 1
ATOM 789 O O . TYR A 1 97 ? -3.624 3.344 -12.526 1.00 75.88 97 TYR A O 1
ATOM 797 N N . PHE A 1 98 ? -3.796 2.735 -10.378 1.00 74.75 98 PHE A N 1
ATOM 798 C CA . PHE A 1 98 ? -2.726 1.747 -10.418 1.00 74.75 98 PHE A CA 1
ATOM 799 C C . PHE A 1 98 ? -3.049 0.564 -11.359 1.00 74.75 98 PHE A C 1
ATOM 801 O O . PHE A 1 98 ? -2.184 0.114 -12.112 1.00 74.75 98 PHE A O 1
ATOM 808 N N . ILE A 1 99 ? -4.311 0.115 -11.409 1.00 74.31 99 ILE A N 1
ATOM 809 C CA . ILE A 1 99 ? -4.793 -0.882 -12.384 1.00 74.31 99 ILE A CA 1
ATOM 810 C C . ILE A 1 99 ? -4.694 -0.355 -13.823 1.00 74.31 99 ILE A C 1
ATOM 812 O O . ILE A 1 99 ? -4.270 -1.091 -14.713 1.00 74.31 99 ILE A O 1
ATOM 816 N N . ILE A 1 100 ? -5.072 0.905 -14.067 1.00 75.44 100 ILE A N 1
ATOM 817 C CA . ILE A 1 100 ? -4.992 1.517 -15.406 1.00 75.44 100 ILE A CA 1
ATOM 818 C C . ILE A 1 100 ? -3.543 1.525 -15.906 1.00 75.44 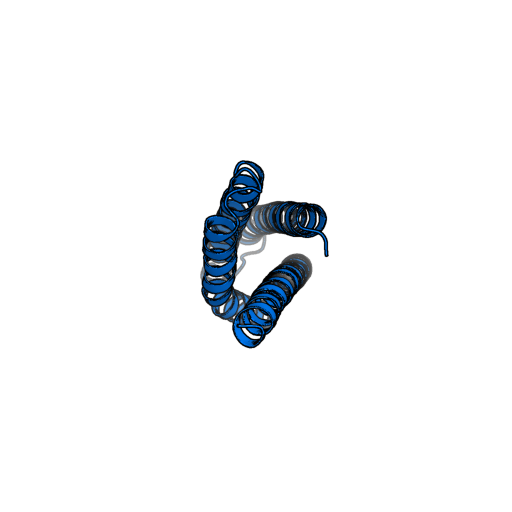100 ILE A C 1
ATOM 820 O O . ILE A 1 100 ? -3.284 1.162 -17.053 1.00 75.44 100 ILE A O 1
ATOM 824 N N . ILE A 1 101 ? -2.600 1.880 -15.033 1.00 69.44 101 ILE A N 1
ATOM 825 C CA . ILE A 1 101 ? -1.164 1.880 -15.333 1.00 69.44 101 ILE A CA 1
ATOM 826 C C . ILE A 1 101 ? -0.668 0.467 -15.644 1.00 69.44 101 ILE A C 1
ATOM 828 O O . ILE A 1 101 ? 0.035 0.269 -16.630 1.00 69.44 101 ILE A O 1
ATOM 832 N N . LEU A 1 102 ? -1.098 -0.539 -14.884 1.00 70.94 102 LEU A N 1
ATOM 833 C CA . LEU A 1 102 ? -0.731 -1.934 -15.140 1.00 70.94 102 LEU A CA 1
ATOM 834 C C . LEU A 1 102 ? -1.113 -2.450 -16.531 1.00 70.94 102 LEU A C 1
ATOM 836 O O . LEU A 1 102 ? -0.412 -3.294 -17.081 1.00 70.94 102 LEU A O 1
ATOM 840 N N . ILE A 1 103 ? -2.229 -1.979 -17.086 1.00 70.19 103 ILE A N 1
ATOM 841 C CA . ILE A 1 103 ? -2.707 -2.403 -18.409 1.00 70.19 103 ILE A CA 1
ATOM 842 C C . ILE A 1 103 ? -1.866 -1.764 -19.530 1.00 70.19 103 ILE A C 1
ATOM 844 O O . ILE A 1 103 ? -1.824 -2.293 -20.641 1.00 70.19 103 ILE A O 1
ATOM 848 N N . ARG A 1 104 ? -1.192 -0.640 -19.252 1.00 68.81 104 ARG A N 1
ATOM 849 C CA . ARG A 1 104 ? -0.487 0.173 -20.251 1.00 68.81 104 ARG A CA 1
ATOM 850 C C . ARG A 1 104 ? 0.866 -0.405 -20.681 1.00 68.81 104 ARG A C 1
ATOM 852 O O . ARG A 1 104 ? 1.200 -0.274 -21.854 1.00 68.81 104 ARG A O 1
ATOM 859 N N . GLU A 1 105 ? 1.624 -1.050 -19.791 1.00 66.00 105 GLU A N 1
ATOM 860 C CA . GLU A 1 105 ? 2.953 -1.595 -20.122 1.00 66.00 105 GLU A CA 1
ATOM 861 C C . GLU A 1 105 ? 3.188 -3.035 -19.643 1.00 66.00 105 GLU A C 1
ATOM 863 O O . GLU A 1 105 ? 2.737 -3.463 -18.581 1.00 66.00 105 GLU A O 1
ATOM 868 N N . SER A 1 106 ? 3.967 -3.783 -20.433 1.00 59.31 106 SER A N 1
ATOM 869 C CA . SER A 1 106 ? 4.161 -5.230 -20.303 1.00 59.31 106 SER A CA 1
ATOM 870 C C . SER A 1 106 ? 5.569 -5.635 -19.843 1.00 59.31 106 SER A C 1
ATOM 872 O O . SER A 1 106 ? 6.168 -6.555 -20.406 1.00 59.31 106 SER A O 1
ATOM 874 N N . TYR A 1 107 ? 6.123 -4.988 -18.817 1.00 77.50 107 TYR A N 1
ATOM 875 C CA . TYR A 1 107 ? 7.309 -5.522 -18.139 1.00 77.50 107 TYR A CA 1
ATOM 876 C C . TYR A 1 107 ? 6.874 -6.591 -17.139 1.00 77.50 107 TYR A C 1
ATOM 878 O O . TYR A 1 107 ? 6.464 -6.272 -16.029 1.00 77.50 107 TYR A O 1
ATOM 886 N N . GLN A 1 108 ? 6.990 -7.867 -17.519 1.00 79.12 108 GLN A N 1
ATOM 887 C CA . GLN A 1 108 ? 6.429 -9.010 -16.778 1.00 79.12 108 GLN A CA 1
ATOM 888 C C . GLN A 1 108 ? 6.698 -8.973 -15.262 1.00 79.12 108 GLN A C 1
ATOM 890 O O . GLN A 1 108 ? 5.788 -9.221 -14.477 1.00 79.12 108 GLN A O 1
ATOM 895 N N . ILE A 1 109 ? 7.916 -8.620 -14.832 1.00 81.81 109 ILE A N 1
ATOM 896 C CA . ILE A 1 109 ? 8.271 -8.540 -13.403 1.00 81.81 109 ILE A CA 1
ATOM 897 C C . ILE A 1 109 ? 7.549 -7.377 -12.706 1.00 81.81 109 ILE A C 1
ATOM 899 O O . ILE A 1 109 ? 6.979 -7.574 -11.634 1.00 81.81 109 ILE A O 1
ATOM 903 N N . ILE A 1 110 ? 7.532 -6.187 -13.317 1.00 83.50 110 ILE A N 1
ATOM 904 C CA . ILE A 1 110 ? 6.810 -5.015 -12.797 1.00 83.50 110 ILE A CA 1
ATOM 905 C C . ILE A 1 110 ? 5.316 -5.335 -12.728 1.00 83.50 110 ILE A C 1
ATOM 907 O O . ILE A 1 110 ? 4.689 -5.116 -11.696 1.00 83.50 110 ILE A O 1
ATOM 911 N N . THR A 1 111 ? 4.764 -5.949 -13.777 1.00 83.25 111 THR A N 1
ATOM 912 C CA . THR A 1 111 ? 3.363 -6.364 -13.832 1.00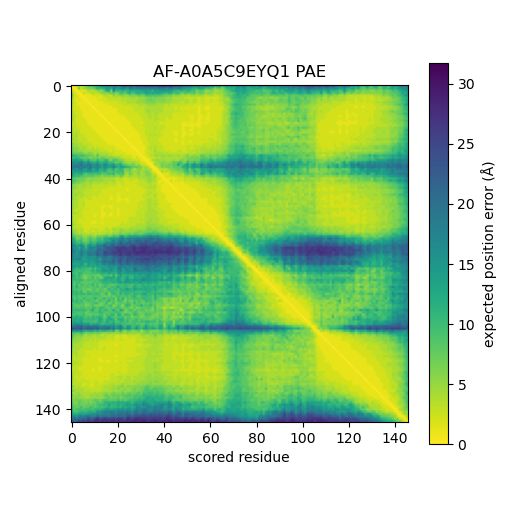 83.25 111 THR A CA 1
ATOM 913 C C . THR A 1 111 ? 3.008 -7.328 -12.699 1.00 83.25 111 THR A C 1
ATOM 915 O O . THR A 1 111 ? 1.978 -7.153 -12.048 1.00 83.25 111 THR A O 1
ATOM 918 N N . ILE A 1 112 ? 3.856 -8.323 -12.416 1.00 86.06 112 ILE A N 1
ATOM 919 C CA . ILE A 1 112 ? 3.632 -9.291 -11.331 1.00 86.06 112 ILE A CA 1
ATOM 920 C C . ILE A 1 112 ? 3.651 -8.597 -9.966 1.00 86.06 112 ILE A C 1
ATOM 922 O O . ILE A 1 112 ? 2.723 -8.780 -9.179 1.00 86.06 112 ILE A O 1
ATOM 926 N N . VAL A 1 113 ? 4.677 -7.788 -9.685 1.00 87.00 113 VAL A N 1
ATOM 927 C CA . VAL A 1 113 ? 4.821 -7.095 -8.392 1.00 87.00 113 VAL A CA 1
ATOM 928 C C . VAL A 1 113 ? 3.657 -6.136 -8.161 1.00 87.00 113 VAL A C 1
ATOM 930 O O . VAL A 1 113 ? 3.038 -6.171 -7.099 1.00 87.00 113 VAL A O 1
ATOM 933 N N . SER A 1 114 ? 3.298 -5.351 -9.173 1.00 85.62 114 SER A N 1
ATOM 934 C CA . SER A 1 114 ? 2.146 -4.452 -9.138 1.00 85.62 114 SER A CA 1
ATOM 935 C C . SER A 1 114 ? 0.819 -5.208 -8.967 1.00 85.62 114 SER A C 1
ATOM 937 O O . SER A 1 114 ? -0.038 -4.783 -8.197 1.00 85.62 114 SER A O 1
ATOM 939 N N . SER A 1 115 ? 0.644 -6.368 -9.608 1.00 85.06 115 SER A N 1
ATOM 940 C CA . SER A 1 115 ? -0.572 -7.184 -9.438 1.00 85.06 115 SER A CA 1
ATOM 941 C C . SER A 1 115 ? -0.712 -7.719 -8.012 1.00 85.06 115 SER A C 1
ATOM 943 O O . SER A 1 115 ? -1.808 -7.708 -7.450 1.00 85.06 115 SER A O 1
ATOM 945 N N . ILE A 1 116 ? 0.398 -8.158 -7.406 1.00 88.31 116 ILE A N 1
ATOM 946 C CA . ILE A 1 116 ? 0.420 -8.567 -5.997 1.00 88.31 116 ILE A CA 1
ATOM 947 C C . ILE A 1 116 ? 0.061 -7.375 -5.109 1.00 88.31 116 ILE A C 1
ATOM 949 O O . ILE A 1 116 ? -0.755 -7.526 -4.205 1.00 88.31 116 ILE A O 1
ATOM 953 N N . LEU A 1 117 ? 0.612 -6.192 -5.392 1.00 89.69 117 LEU A N 1
ATOM 954 C CA . LEU A 1 117 ? 0.331 -4.973 -4.637 1.00 89.69 117 LEU A CA 1
ATOM 955 C C . LEU A 1 117 ? -1.172 -4.660 -4.609 1.00 89.69 117 LEU A C 1
ATOM 957 O O . LEU A 1 117 ? -1.750 -4.581 -3.529 1.00 89.69 117 LEU A O 1
ATOM 961 N N . ILE A 1 118 ? -1.827 -4.621 -5.774 1.00 88.44 118 ILE A N 1
ATOM 962 C CA . ILE A 1 118 ? -3.280 -4.394 -5.872 1.00 88.44 118 ILE A CA 1
ATOM 963 C C . ILE A 1 118 ? -4.059 -5.446 -5.092 1.00 88.44 118 ILE A C 1
ATOM 965 O O . ILE A 1 118 ? -5.038 -5.127 -4.420 1.00 88.44 118 ILE A O 1
ATOM 969 N N . PHE A 1 119 ? -3.660 -6.715 -5.192 1.00 89.75 119 PHE A N 1
ATOM 970 C CA . PHE A 1 119 ? -4.342 -7.792 -4.485 1.00 89.75 119 PHE A CA 1
ATOM 971 C C . PHE A 1 119 ? -4.274 -7.599 -2.964 1.00 89.75 119 PHE A C 1
ATOM 973 O O . PHE A 1 119 ? -5.282 -7.763 -2.273 1.00 89.75 119 PHE A O 1
ATOM 980 N N . LEU A 1 120 ? -3.115 -7.196 -2.440 1.00 90.44 120 LEU A N 1
ATOM 981 C CA . LEU A 1 120 ? -2.944 -6.881 -1.023 1.00 90.44 120 LEU A CA 1
ATOM 982 C C . LEU A 1 120 ? -3.768 -5.659 -0.614 1.00 90.44 120 LEU A C 1
ATOM 984 O O . LEU A 1 120 ? -4.481 -5.703 0.385 1.00 90.44 120 LEU A O 1
ATOM 988 N N . GLU A 1 121 ? -3.732 -4.591 -1.403 1.00 88.81 121 GLU A N 1
ATOM 989 C CA . GLU A 1 121 ? -4.523 -3.384 -1.159 1.00 88.81 121 GLU A CA 1
ATOM 990 C C . GLU A 1 121 ? -6.027 -3.692 -1.148 1.00 88.81 121 GLU A C 1
ATOM 992 O O . GLU A 1 121 ? -6.758 -3.251 -0.259 1.00 88.81 121 GLU A O 1
ATOM 997 N N . PHE A 1 122 ? -6.495 -4.534 -2.069 1.00 89.94 122 PHE A N 1
ATOM 998 C CA . PHE A 1 122 ? -7.881 -4.987 -2.113 1.00 89.94 122 PHE A CA 1
ATOM 999 C C . PHE A 1 122 ? -8.281 -5.763 -0.850 1.00 89.94 122 PHE A C 1
ATOM 1001 O O . PHE A 1 122 ? -9.360 -5.530 -0.293 1.00 89.94 122 PHE A O 1
ATOM 1008 N N . ILE A 1 123 ? -7.412 -6.653 -0.360 1.00 90.94 123 ILE A N 1
ATOM 1009 C CA . ILE A 1 123 ? -7.636 -7.367 0.904 1.00 90.94 123 ILE A CA 1
ATOM 1010 C C . ILE A 1 123 ? -7.707 -6.377 2.074 1.00 90.94 123 ILE A C 1
ATOM 1012 O O . ILE A 1 123 ? -8.614 -6.495 2.903 1.00 90.94 123 ILE A O 1
ATOM 1016 N N . LEU A 1 124 ? -6.812 -5.383 2.132 1.00 89.81 124 LEU A N 1
ATOM 1017 C CA . LEU A 1 124 ? -6.802 -4.365 3.189 1.00 89.81 124 LEU A CA 1
ATOM 1018 C C . LEU A 1 124 ? -8.129 -3.603 3.233 1.00 89.81 124 LEU A C 1
ATOM 1020 O O . LEU A 1 124 ? -8.755 -3.489 4.289 1.00 89.81 124 LEU A O 1
ATOM 1024 N N . ILE A 1 125 ? -8.598 -3.150 2.070 1.00 88.56 125 ILE A N 1
ATOM 1025 C CA . ILE A 1 125 ? -9.885 -2.466 1.931 1.00 88.56 125 ILE A CA 1
ATOM 1026 C C . ILE A 1 125 ? -11.027 -3.359 2.413 1.00 88.56 125 ILE A C 1
ATOM 1028 O O . ILE A 1 125 ? -11.878 -2.915 3.184 1.00 88.56 125 ILE A O 1
ATOM 1032 N N . CYS A 1 126 ? -11.041 -4.627 2.004 1.00 88.56 126 CYS A N 1
ATOM 1033 C CA . CYS A 1 126 ? -12.073 -5.578 2.400 1.00 88.56 126 CYS A CA 1
ATOM 1034 C C . CYS A 1 126 ? -12.110 -5.797 3.923 1.00 88.56 126 CYS A C 1
ATOM 1036 O O . CYS A 1 126 ? -13.196 -5.837 4.510 1.00 88.56 126 CYS A O 1
ATOM 1038 N N . ILE A 1 127 ? -10.946 -5.897 4.576 1.00 88.44 127 ILE A N 1
ATOM 1039 C CA . ILE A 1 127 ? -10.833 -6.026 6.037 1.00 88.44 127 ILE A CA 1
ATOM 1040 C C . ILE A 1 127 ? -11.413 -4.789 6.730 1.00 88.44 127 ILE A C 1
ATOM 1042 O O . ILE A 1 127 ? -12.254 -4.921 7.625 1.00 88.44 127 ILE A O 1
ATOM 1046 N N . ILE A 1 128 ? -11.024 -3.593 6.286 1.00 86.38 128 ILE A N 1
ATOM 1047 C CA . ILE A 1 128 ? -11.478 -2.337 6.892 1.00 86.38 128 ILE A CA 1
ATOM 1048 C C . ILE A 1 128 ? -12.981 -2.131 6.668 1.00 86.38 128 ILE A C 1
ATOM 1050 O O . ILE A 1 128 ? -13.695 -1.790 7.612 1.00 86.38 128 ILE A O 1
ATOM 1054 N N . ILE A 1 129 ? -13.506 -2.387 5.464 1.00 85.44 129 ILE A N 1
ATOM 1055 C CA . ILE A 1 129 ? -14.946 -2.277 5.170 1.00 85.44 129 ILE A CA 1
ATOM 1056 C C . ILE A 1 129 ? -15.752 -3.252 6.031 1.00 85.44 129 ILE A C 1
ATOM 1058 O O . ILE A 1 129 ? -16.756 -2.855 6.629 1.00 85.44 129 ILE A O 1
ATOM 1062 N N . LYS A 1 130 ? -15.316 -4.513 6.131 1.00 85.94 130 LYS A N 1
ATOM 1063 C CA . LYS A 1 130 ? -15.979 -5.528 6.961 1.00 85.94 130 LYS A CA 1
ATOM 1064 C C . LYS A 1 130 ? -16.070 -5.078 8.417 1.00 85.94 130 LYS A C 1
ATOM 1066 O O . LYS A 1 130 ? -17.132 -5.196 9.029 1.00 85.94 130 LYS A O 1
ATOM 1071 N N . GLU A 1 131 ? -14.985 -4.542 8.966 1.00 82.69 131 GLU A N 1
ATOM 1072 C CA . GLU A 1 131 ? -14.977 -4.068 10.349 1.00 82.69 131 GLU A CA 1
ATOM 1073 C C . GLU A 1 131 ? -15.841 -2.814 10.529 1.00 82.69 131 GLU A C 1
ATOM 1075 O O . GLU A 1 131 ? -16.645 -2.735 11.459 1.00 82.69 131 GLU A O 1
ATOM 1080 N N . SER A 1 132 ? -15.780 -1.883 9.579 1.00 80.25 132 SER A N 1
ATOM 1081 C CA . SER A 1 132 ? -16.629 -0.686 9.552 1.00 80.25 132 SER A CA 1
ATOM 1082 C C . SER A 1 132 ? -18.119 -1.048 9.573 1.00 80.25 132 SER A C 1
ATOM 1084 O O . SER A 1 132 ? -18.905 -0.480 10.335 1.00 80.25 132 SER A O 1
ATOM 1086 N N . TYR A 1 133 ? -18.509 -2.048 8.781 1.00 80.50 133 TYR A N 1
ATOM 1087 C CA . TYR A 1 133 ? -19.874 -2.563 8.726 1.00 80.50 133 TYR A CA 1
ATOM 1088 C C . TYR A 1 133 ? -20.314 -3.202 10.054 1.00 80.50 133 TYR A C 1
ATOM 1090 O O . TYR A 1 133 ? -21.415 -2.921 10.542 1.00 80.50 133 TYR A O 1
ATOM 1098 N N . ASN A 1 134 ? -19.442 -3.994 10.691 1.00 78.62 134 ASN A N 1
ATOM 1099 C CA . ASN A 1 134 ? -19.718 -4.604 11.996 1.00 78.62 134 ASN A CA 1
ATOM 1100 C C . ASN A 1 134 ? -20.011 -3.555 13.077 1.00 78.62 134 ASN A C 1
ATOM 1102 O O . ASN A 1 134 ? -20.929 -3.738 13.881 1.00 78.62 134 ASN A O 1
ATOM 1106 N N . ILE A 1 135 ? -19.266 -2.447 13.087 1.00 75.38 135 ILE A N 1
ATOM 1107 C CA . ILE A 1 135 ? -19.457 -1.346 14.044 1.00 75.38 135 ILE A CA 1
ATOM 1108 C C . ILE A 1 135 ? -20.820 -0.686 13.843 1.00 75.38 135 ILE A C 1
ATOM 1110 O O . ILE A 1 135 ? -21.552 -0.473 14.811 1.00 75.38 135 ILE A O 1
ATOM 1114 N N . ILE A 1 136 ? -21.182 -0.385 12.591 1.00 74.94 136 ILE A N 1
ATOM 1115 C CA . ILE A 1 136 ? -22.463 0.253 12.261 1.00 74.94 136 ILE A CA 1
ATOM 1116 C C . ILE A 1 136 ? -23.632 -0.634 12.711 1.00 74.94 136 ILE A C 1
ATOM 1118 O O . ILE A 1 136 ? -24.583 -0.138 13.322 1.00 74.94 136 ILE A O 1
ATOM 1122 N N . ILE A 1 137 ? -23.556 -1.949 12.472 1.00 78.19 137 ILE A N 1
ATOM 1123 C CA . ILE A 1 137 ? -24.596 -2.891 12.909 1.00 78.19 137 ILE A CA 1
ATOM 1124 C C . ILE A 1 137 ? -24.679 -2.979 14.43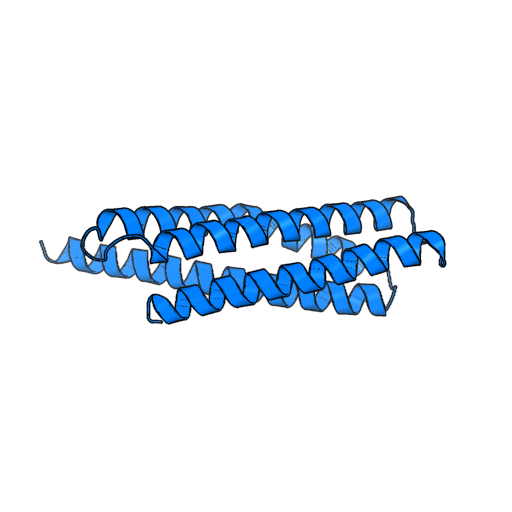0 1.00 78.19 137 ILE A C 1
ATOM 1126 O O . ILE A 1 137 ? -25.787 -2.948 14.969 1.00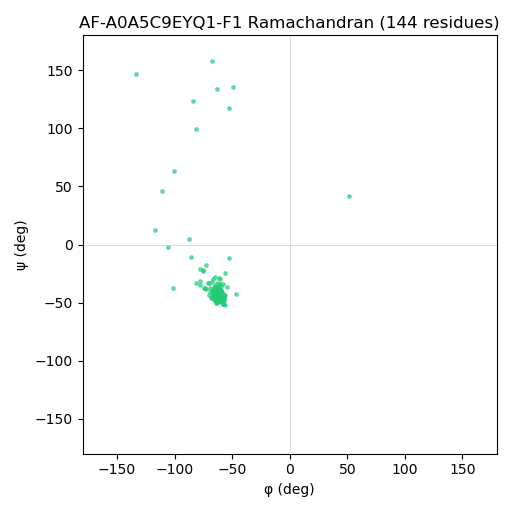 78.19 137 ILE A O 1
ATOM 1130 N N . ARG A 1 138 ? -23.541 -3.117 15.124 1.00 74.38 138 ARG A N 1
ATOM 1131 C CA . ARG A 1 138 ? -23.516 -3.202 16.594 1.00 74.38 138 ARG A CA 1
ATOM 1132 C C . ARG A 1 138 ? -24.172 -1.973 17.212 1.00 74.38 138 ARG A C 1
ATOM 1134 O O . ARG A 1 138 ? -25.116 -2.123 17.984 1.00 74.38 138 ARG A O 1
ATOM 1141 N N . LYS A 1 139 ? -23.791 -0.781 16.745 1.00 70.25 139 LYS A N 1
ATOM 1142 C CA . LYS A 1 139 ? -24.383 0.481 17.195 1.00 70.25 139 LYS A CA 1
ATOM 1143 C C . LYS A 1 139 ? -25.901 0.513 16.983 1.00 70.25 139 LYS A C 1
ATOM 1145 O O . LYS A 1 139 ? -26.638 0.869 17.896 1.00 70.25 139 LYS A O 1
ATOM 1150 N N . LYS A 1 140 ? -26.391 0.074 15.816 1.00 68.62 140 LYS A N 1
ATOM 1151 C CA . LYS A 1 140 ? -27.834 0.028 15.515 1.00 68.62 140 LYS A CA 1
ATOM 1152 C C . LYS A 1 140 ? -28.613 -0.911 16.450 1.00 68.62 140 LYS A C 1
ATOM 1154 O O . LYS A 1 140 ? -29.745 -0.600 16.806 1.00 68.62 140 LYS A O 1
ATOM 1159 N N . ARG A 1 141 ? -28.028 -2.045 16.856 1.00 71.38 141 ARG A N 1
ATOM 1160 C CA . ARG A 1 141 ? -28.661 -2.995 17.795 1.00 71.38 141 ARG A CA 1
ATOM 1161 C C . ARG A 1 141 ? -28.759 -2.447 19.217 1.00 71.38 141 ARG A C 1
ATOM 1163 O O . ARG A 1 141 ? -29.720 -2.759 19.910 1.00 71.38 141 ARG A O 1
ATOM 1170 N N . GLU A 1 142 ? -27.790 -1.642 19.636 1.00 65.62 142 GLU A N 1
ATOM 1171 C CA . GLU A 1 142 ? -27.779 -1.005 20.957 1.00 65.62 142 GLU A CA 1
ATOM 1172 C C . GLU A 1 142 ? -28.787 0.147 21.040 1.00 65.62 142 GLU A C 1
ATOM 1174 O O . GLU A 1 142 ? -29.471 0.286 22.047 1.00 65.62 142 GLU A O 1
ATOM 1179 N N . THR A 1 143 ? -28.956 0.927 19.965 1.00 60.66 143 THR A N 1
ATOM 1180 C CA . THR A 1 143 ? -29.894 2.070 19.967 1.00 60.66 143 THR A CA 1
ATOM 1181 C C . THR A 1 143 ? -31.366 1.649 19.864 1.00 60.66 143 THR A C 1
ATOM 1183 O O . THR A 1 143 ? -32.235 2.405 20.267 1.00 60.66 143 THR A O 1
ATOM 1186 N N . GLY A 1 144 ? -31.664 0.457 19.334 1.00 59.16 144 GLY A N 1
ATOM 1187 C CA . GLY A 1 144 ? -33.034 -0.070 19.224 1.00 59.16 144 GLY A CA 1
ATOM 1188 C C . GLY A 1 144 ? -33.541 -0.834 20.455 1.00 59.16 144 GLY A C 1
ATOM 1189 O O . GLY A 1 144 ? -34.606 -1.441 20.380 1.00 59.16 144 GLY A O 1
ATOM 1190 N N . ARG A 1 145 ? -32.762 -0.880 21.546 1.00 51.62 145 ARG A N 1
ATOM 1191 C CA . ARG A 1 145 ? -33.133 -1.509 22.829 1.00 51.62 145 ARG A CA 1
ATOM 1192 C C . ARG A 1 145 ? -33.478 -0.504 23.939 1.00 51.62 145 ARG A C 1
ATOM 1194 O O . ARG A 1 145 ? -33.850 -0.952 25.021 1.00 51.62 145 ARG A O 1
ATOM 1201 N N . ASN A 1 146 ? -33.377 0.795 23.661 1.00 44.91 146 ASN A N 1
ATOM 1202 C CA . ASN A 1 146 ? -33.884 1.884 24.503 1.00 44.91 146 ASN A CA 1
ATOM 1203 C C . ASN A 1 146 ? -35.172 2.443 23.899 1.00 44.91 146 ASN A C 1
ATOM 1205 O O . ASN A 1 146 ? -36.000 2.945 24.686 1.00 44.91 146 ASN A O 1
#

Sequence (146 aa):
MEADEFQEAVVSLSFLIIIFSFILIVLTVNFTQIFDLEVNFGQELFILSIINCLLSIYFIIETLRIRKLPLSENENISGTKKRESIAVLFFIPHIIYFIIILIRESYQIITIVSSILIFLEFILICIIIKESYNIIIRKKRETGRN

Radius of gyration: 18.08 Å; Cα contacts (8 Å, |Δi|>4): 103; chains: 1; bounding box: 53×20×50 Å